Protein AF-A0A933C6W5-F1 (afdb_monomer_lite)

pLDDT: mean 90.6, std 10.44, range [39.72, 97.06]

Sequence (152 aa):
MSVYQEAKGSPILKAVIVVLFGVLAYVLYEPYMIREQEETNKRESRARMINIRQAQLLHIGQFGRYNTSVDSLVSFVNTLPDSIRTMHFRPLALSSFVPESLLHTPKSWRPYFLQVVDTTAIKKYLVDDPDGYGSIGSLTDDSRVNKASWEE

Radius of gyration: 25.41 Å; chains: 1; bounding box: 73×35×68 Å

Foldseek 3Di:
DDDPDDPPDPPVVVVVVVVVVVVVVVVVPVVVVVVVVVVLLLQQQVLLQLQLLLLQVVCCVVPVAGDADLVVSLVVLVPDDPVCQVPRHDQGSVGGDDSVSNQARPPPRHGWDKHWDPPDPDTWMKTHDPVHSWIQTDPPDPVRGRNTPPVD

Secondary structure (DSSP, 8-state):
----------HHHHHHHHHHHHHHHHHHHHHHHHHHHHHHHHHHHHHHHHHHHHHHHHHHHHHSS--S-HHHHHHHHHHS-HHHHHHHSPPPSSSS--GGGGSB-TTT-PBPEEEEE-SSSS-EEEEE-TTSS-EEE-SS-GGGTT-BTT--

Structure (mmCIF, N/CA/C/O backbone):
data_AF-A0A933C6W5-F1
#
_entry.id   AF-A0A933C6W5-F1
#
loop_
_atom_site.group_PDB
_atom_site.id
_atom_site.type_symbol
_atom_site.label_atom_id
_atom_site.label_alt_id
_atom_site.label_comp_id
_atom_site.label_asym_id
_atom_site.label_entity_id
_atom_site.label_seq_id
_atom_site.pdbx_PDB_ins_code
_atom_site.Cartn_x
_atom_site.Cartn_y
_atom_site.Cartn_z
_atom_site.occupancy
_atom_site.B_iso_or_equiv
_atom_site.auth_seq_id
_atom_site.auth_comp_id
_atom_site.auth_asym_id
_atom_site.auth_atom_id
_atom_site.pdbx_PDB_model_num
ATOM 1 N N . MET A 1 1 ? 57.149 13.537 -43.898 1.00 39.72 1 MET A N 1
ATOM 2 C CA . MET A 1 1 ? 56.304 13.736 -42.699 1.00 39.72 1 MET A CA 1
ATOM 3 C C . MET A 1 1 ? 54.915 13.208 -43.029 1.00 39.72 1 MET A C 1
ATOM 5 O O . MET A 1 1 ? 54.437 13.483 -44.118 1.00 39.72 1 MET A O 1
ATOM 9 N N . SER A 1 2 ? 54.383 12.343 -42.166 1.00 45.81 2 SER A N 1
ATOM 10 C CA . SER A 1 2 ? 53.291 11.389 -42.417 1.00 45.81 2 SER A CA 1
ATOM 11 C C . SER A 1 2 ? 52.010 12.011 -42.990 1.00 45.81 2 SER A C 1
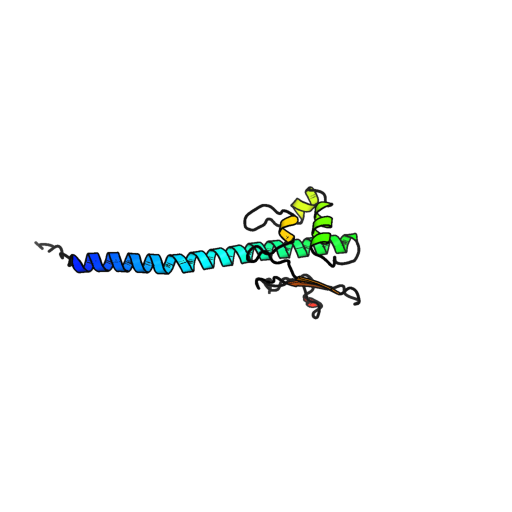ATOM 13 O O . SER A 1 2 ? 51.410 12.885 -42.367 1.00 45.81 2 SER A O 1
ATOM 15 N N . VAL A 1 3 ? 51.584 11.522 -44.158 1.00 50.16 3 VAL A N 1
ATOM 16 C CA . VAL A 1 3 ? 50.250 11.755 -44.720 1.00 50.16 3 VAL A CA 1
ATOM 17 C C . VAL A 1 3 ? 49.293 10.858 -43.941 1.00 50.16 3 VAL A C 1
ATOM 19 O O . VAL A 1 3 ? 49.257 9.649 -44.161 1.00 50.16 3 VAL A O 1
ATOM 22 N N . TYR A 1 4 ? 48.545 11.431 -43.000 1.00 56.06 4 TYR A N 1
ATOM 23 C CA . TYR A 1 4 ? 47.419 10.735 -42.384 1.00 56.06 4 TYR A CA 1
ATOM 24 C C . TYR A 1 4 ? 46.365 10.492 -43.466 1.00 56.06 4 TYR A C 1
ATOM 26 O O . TYR A 1 4 ? 45.602 11.380 -43.837 1.00 56.06 4 TYR A O 1
ATOM 34 N N . GLN A 1 5 ? 46.377 9.284 -44.020 1.00 49.78 5 GLN A N 1
ATOM 35 C CA . GLN A 1 5 ? 45.339 8.789 -44.907 1.00 49.78 5 GLN A CA 1
ATOM 36 C C . GLN A 1 5 ? 44.048 8.687 -44.091 1.00 49.78 5 GLN A C 1
ATOM 38 O O . GLN A 1 5 ? 43.911 7.827 -43.222 1.00 49.78 5 GLN A O 1
ATOM 43 N N . GLU A 1 6 ? 43.111 9.596 -44.348 1.00 56.94 6 GLU A N 1
ATOM 44 C CA . GLU A 1 6 ? 41.752 9.518 -43.829 1.00 56.94 6 GLU A CA 1
ATOM 45 C C . GLU A 1 6 ? 41.154 8.184 -44.300 1.00 56.94 6 GLU A C 1
ATOM 47 O O . GLU A 1 6 ? 40.922 7.973 -45.496 1.00 56.94 6 GLU A O 1
ATOM 52 N N . ALA A 1 7 ? 40.960 7.238 -43.382 1.00 61.41 7 ALA A N 1
ATOM 53 C CA . ALA A 1 7 ? 40.291 5.990 -43.705 1.00 61.41 7 ALA A CA 1
ATOM 54 C C . ALA A 1 7 ? 38.848 6.325 -44.111 1.00 61.41 7 ALA A C 1
ATOM 56 O O . ALA A 1 7 ? 37.984 6.548 -43.261 1.00 61.41 7 ALA A O 1
ATOM 57 N N . LYS A 1 8 ? 38.575 6.388 -45.422 1.00 60.53 8 LYS A N 1
ATOM 58 C CA . LYS A 1 8 ? 37.218 6.489 -45.971 1.00 60.53 8 LYS A CA 1
ATOM 59 C C . LYS A 1 8 ? 36.477 5.199 -45.630 1.00 60.53 8 LYS A C 1
ATOM 61 O O . LYS A 1 8 ? 36.423 4.270 -46.430 1.00 60.53 8 LYS A O 1
ATOM 66 N N . GLY A 1 9 ? 35.940 5.124 -44.413 1.00 63.44 9 GLY A N 1
ATOM 67 C CA . GLY A 1 9 ? 35.065 4.034 -43.999 1.00 63.44 9 GLY A CA 1
ATOM 68 C C . GLY A 1 9 ? 33.951 3.872 -45.030 1.00 63.44 9 GLY A C 1
ATOM 69 O O . GLY A 1 9 ? 33.354 4.871 -45.441 1.00 63.44 9 GLY A O 1
ATOM 70 N N . SER A 1 10 ? 33.719 2.630 -45.467 1.00 83.19 10 SER A N 1
ATOM 71 C CA . SER A 1 10 ? 32.754 2.313 -46.522 1.00 83.19 10 SER A CA 1
ATOM 72 C C . SER A 1 10 ? 31.401 2.974 -46.220 1.00 83.19 10 SER A C 1
ATOM 74 O O . SER A 1 10 ? 30.880 2.801 -45.113 1.00 83.19 10 SER A O 1
ATOM 76 N N . PRO A 1 11 ? 30.811 3.731 -47.162 1.00 83.38 11 PRO A N 1
ATOM 77 C CA . PRO A 1 11 ? 29.518 4.383 -46.949 1.00 83.38 11 PRO A CA 1
ATOM 78 C C . PRO A 1 11 ? 28.418 3.366 -46.614 1.00 83.38 11 PRO A C 1
ATOM 80 O O . PRO A 1 11 ? 27.517 3.667 -45.836 1.00 83.38 11 PRO A O 1
ATOM 83 N N . ILE A 1 12 ? 28.553 2.134 -47.116 1.00 84.38 12 ILE A N 1
ATOM 84 C CA . ILE A 1 12 ? 27.668 1.007 -46.811 1.00 84.38 12 ILE A CA 1
ATOM 85 C C . ILE A 1 12 ? 27.768 0.636 -45.329 1.00 84.38 12 ILE A C 1
ATOM 87 O O . ILE A 1 12 ? 26.748 0.486 -44.667 1.00 84.38 12 ILE A O 1
ATOM 91 N N . LEU A 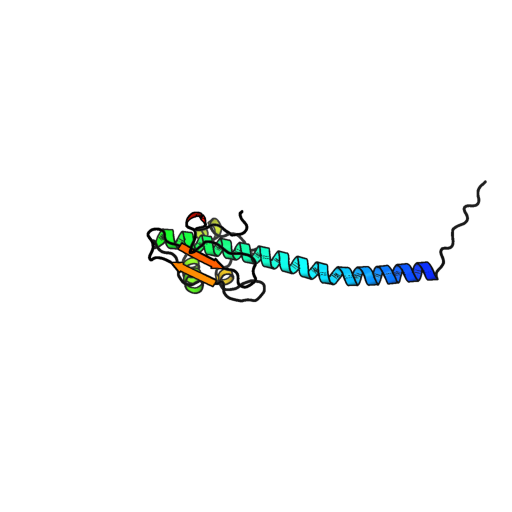1 13 ? 28.983 0.554 -44.775 1.00 86.56 13 LEU A N 1
ATOM 92 C CA . LEU A 1 13 ? 29.182 0.240 -43.359 1.00 86.56 13 LEU A CA 1
ATOM 93 C C . LEU A 1 13 ? 28.567 1.318 -42.456 1.00 86.56 13 LEU A C 1
ATOM 95 O O . LEU A 1 13 ? 27.913 0.988 -41.473 1.00 86.56 13 LEU A O 1
ATOM 99 N N . LYS A 1 14 ? 28.719 2.600 -42.811 1.00 88.12 14 LYS A N 1
ATOM 100 C CA . LYS A 1 14 ? 28.103 3.711 -42.065 1.00 88.12 14 LYS A CA 1
ATOM 101 C C . LYS A 1 14 ? 26.575 3.624 -42.087 1.00 88.12 14 LYS A C 1
ATOM 103 O O . LYS A 1 14 ? 25.952 3.765 -41.041 1.00 88.12 14 LYS A O 1
ATOM 108 N N . ALA A 1 15 ? 25.986 3.344 -43.250 1.00 90.94 15 ALA A N 1
ATOM 109 C CA . ALA A 1 15 ? 24.542 3.161 -43.381 1.00 90.94 15 ALA A CA 1
ATOM 110 C C . ALA A 1 15 ? 24.041 1.967 -42.552 1.00 90.94 15 ALA A C 1
ATOM 112 O O . ALA A 1 15 ? 23.065 2.097 -41.818 1.00 90.94 15 ALA A O 1
ATOM 113 N N . VAL A 1 16 ? 24.750 0.835 -42.598 1.00 93.88 16 VAL A N 1
ATOM 114 C CA . VAL A 1 16 ? 24.428 -0.356 -41.797 1.00 93.88 16 VAL A CA 1
ATOM 115 C C . VAL A 1 16 ? 24.504 -0.053 -40.301 1.00 93.88 16 VAL A C 1
ATOM 117 O O . VAL A 1 16 ? 23.590 -0.419 -39.571 1.00 93.88 16 VAL A O 1
ATOM 120 N N . ILE A 1 17 ? 25.534 0.662 -39.839 1.00 92.56 17 ILE A N 1
ATOM 121 C CA . ILE A 1 17 ? 25.662 1.061 -38.428 1.00 92.56 17 ILE A CA 1
ATOM 122 C C . ILE A 1 17 ? 24.480 1.937 -37.991 1.00 92.56 17 ILE A C 1
ATOM 124 O O . ILE A 1 17 ? 23.915 1.696 -36.928 1.00 92.56 17 ILE A O 1
ATOM 128 N N . VAL A 1 18 ? 24.073 2.918 -38.804 1.00 95.62 18 VAL A N 1
ATOM 129 C CA . VAL A 1 18 ? 22.927 3.793 -38.492 1.00 95.62 18 VAL A CA 1
ATOM 130 C C . VAL A 1 18 ? 21.626 2.994 -38.400 1.00 95.62 18 VAL A C 1
ATOM 132 O O . VAL A 1 18 ? 20.861 3.178 -37.455 1.00 95.62 18 VAL A O 1
ATOM 135 N N . VAL A 1 19 ? 21.392 2.069 -39.335 1.00 96.12 19 VAL A N 1
ATOM 136 C CA . VAL A 1 19 ? 20.207 1.197 -39.315 1.00 96.12 19 VAL A CA 1
ATOM 137 C C . VAL A 1 19 ? 20.216 0.289 -38.085 1.00 96.12 19 VAL A C 1
ATOM 139 O O . VAL A 1 19 ? 19.211 0.211 -37.383 1.00 96.12 19 VAL A O 1
ATOM 142 N N . LEU A 1 20 ? 21.348 -0.350 -37.778 1.00 95.19 20 LEU A N 1
ATOM 143 C CA . LEU A 1 20 ? 21.486 -1.209 -36.599 1.00 95.19 20 LEU A CA 1
ATOM 144 C C . LEU A 1 20 ? 21.257 -0.435 -35.298 1.00 95.19 20 LEU A C 1
ATOM 146 O O . LEU A 1 20 ? 20.581 -0.941 -34.405 1.00 95.19 20 LEU A O 1
ATOM 150 N N . PHE A 1 21 ? 21.763 0.795 -35.199 1.00 95.94 21 PHE A N 1
ATOM 151 C CA . PHE A 1 21 ? 21.525 1.651 -34.039 1.00 95.94 21 PHE A CA 1
ATOM 152 C C . PHE A 1 21 ? 20.040 2.010 -33.894 1.00 95.94 21 PHE A C 1
ATOM 154 O O . PHE A 1 21 ? 19.506 1.958 -32.789 1.00 95.94 21 PHE A O 1
ATOM 161 N N . GLY A 1 22 ? 19.354 2.305 -35.003 1.00 94.56 22 GLY A N 1
ATOM 162 C CA . GLY A 1 22 ? 17.911 2.556 -35.009 1.00 94.56 22 GLY A CA 1
ATOM 163 C C . GLY A 1 22 ? 17.094 1.347 -34.545 1.00 94.56 22 GLY A C 1
ATOM 164 O O . GLY A 1 22 ? 16.214 1.490 -33.697 1.00 94.56 22 GLY A O 1
ATOM 165 N N . VAL A 1 23 ? 17.426 0.147 -35.035 1.00 95.31 23 VAL A N 1
ATOM 166 C CA . VAL A 1 23 ? 16.776 -1.106 -34.607 1.00 95.31 23 VAL A CA 1
ATOM 167 C C . VAL A 1 23 ? 17.022 -1.368 -33.121 1.00 95.31 23 VAL A C 1
ATOM 169 O O . VAL A 1 23 ? 16.083 -1.681 -32.393 1.00 95.31 23 VAL A O 1
ATOM 172 N N . LEU A 1 24 ? 18.260 -1.198 -32.649 1.00 93.62 24 LEU A N 1
ATOM 173 C CA . LEU A 1 24 ? 18.600 -1.380 -31.239 1.00 93.62 24 LEU A CA 1
ATOM 174 C C . LEU A 1 24 ? 17.827 -0.398 -30.345 1.00 93.62 24 LEU A C 1
ATOM 176 O O . LEU A 1 24 ? 17.260 -0.809 -29.337 1.00 93.62 24 LEU A O 1
ATOM 180 N N . ALA A 1 25 ? 17.763 0.880 -30.726 1.00 92.62 25 ALA A N 1
ATOM 181 C CA . ALA A 1 25 ? 17.023 1.893 -29.979 1.00 92.62 25 ALA A CA 1
ATOM 182 C C . ALA A 1 25 ? 15.526 1.554 -29.878 1.00 92.62 25 ALA A C 1
ATOM 184 O O . ALA A 1 25 ? 14.956 1.650 -28.793 1.00 92.62 25 ALA A O 1
ATOM 185 N N . TYR A 1 26 ? 14.909 1.096 -30.974 1.00 93.19 26 TYR A N 1
ATOM 186 C CA . TYR A 1 26 ? 13.504 0.677 -30.985 1.00 93.19 26 TYR A CA 1
ATOM 187 C C . TYR A 1 26 ? 13.252 -0.520 -30.055 1.00 93.19 26 TYR A C 1
ATOM 189 O O . TYR A 1 26 ? 12.371 -0.466 -29.199 1.00 93.19 26 TYR A O 1
ATOM 197 N N . VAL A 1 27 ? 14.081 -1.565 -30.156 1.00 94.31 27 VAL A N 1
ATOM 198 C CA . VAL A 1 27 ? 13.961 -2.784 -29.334 1.00 94.31 27 VAL A CA 1
ATOM 199 C C . VAL A 1 27 ? 14.156 -2.500 -27.843 1.00 94.31 27 VAL A C 1
ATOM 201 O O . VAL A 1 27 ? 13.574 -3.190 -27.011 1.00 94.31 27 VAL A O 1
ATOM 204 N N . LEU A 1 28 ? 14.961 -1.499 -27.480 1.00 91.75 28 LEU A N 1
ATOM 205 C CA . LEU A 1 28 ? 15.193 -1.132 -26.081 1.00 91.75 28 LEU A CA 1
ATOM 206 C C . LEU A 1 28 ? 14.104 -0.227 -25.494 1.00 91.75 28 LEU A C 1
ATOM 208 O O . LEU A 1 28 ? 13.910 -0.238 -24.278 1.00 91.75 28 LEU A O 1
ATOM 212 N N . TYR A 1 29 ? 13.390 0.535 -26.323 1.00 92.69 29 TYR A N 1
ATOM 213 C CA . TYR A 1 29 ? 12.416 1.519 -25.854 1.00 92.69 29 TYR A CA 1
ATOM 214 C C . TYR A 1 29 ? 11.186 0.872 -25.195 1.00 92.69 29 TYR A C 1
ATOM 216 O O . TYR A 1 29 ? 10.850 1.202 -24.058 1.00 92.69 29 TYR A O 1
ATOM 224 N N . GLU A 1 30 ? 10.553 -0.102 -25.854 1.00 87.88 30 GLU A N 1
ATOM 225 C CA . GLU A 1 30 ? 9.369 -0.800 -25.322 1.00 87.88 30 GLU A CA 1
ATOM 226 C C . GLU A 1 30 ? 9.608 -1.485 -23.957 1.00 87.88 30 GLU A C 1
ATOM 228 O O . GLU A 1 30 ? 8.870 -1.199 -23.007 1.00 87.88 30 GLU A O 1
ATOM 233 N N . PRO A 1 31 ? 10.634 -2.346 -23.782 1.00 91.69 31 PRO A N 1
ATOM 234 C CA . PRO A 1 31 ? 10.861 -3.015 -22.503 1.00 91.69 31 PRO A CA 1
ATOM 235 C C . PRO A 1 31 ? 11.283 -2.050 -21.390 1.00 91.69 31 PRO A C 1
ATOM 237 O O . PRO A 1 31 ? 11.078 -2.364 -20.216 1.00 91.69 31 PRO A O 1
ATOM 240 N N . TYR A 1 32 ? 11.868 -0.894 -21.720 1.00 92.62 32 TYR A N 1
ATOM 241 C CA . TYR A 1 32 ? 12.189 0.137 -20.735 1.00 92.62 32 TYR A CA 1
ATOM 242 C C . TYR A 1 32 ? 10.916 0.756 -20.145 1.00 92.62 32 TYR A C 1
ATOM 244 O O . TYR A 1 32 ? 10.743 0.737 -18.925 1.00 92.62 32 TYR A O 1
ATOM 252 N N . MET A 1 33 ? 9.993 1.205 -21.000 1.00 91.56 33 MET A N 1
ATOM 253 C CA . MET A 1 33 ? 8.749 1.849 -20.561 1.00 91.56 33 MET A CA 1
ATOM 254 C C . MET A 1 33 ? 7.865 0.902 -19.739 1.00 91.56 33 MET A C 1
ATOM 256 O O . MET A 1 33 ? 7.295 1.307 -18.727 1.00 91.56 33 MET A O 1
ATOM 260 N N . ILE A 1 34 ? 7.787 -0.380 -20.120 1.00 92.38 34 ILE A N 1
ATOM 261 C CA . ILE A 1 34 ? 7.016 -1.384 -19.366 1.00 92.38 34 ILE A CA 1
ATOM 262 C C . ILE A 1 34 ? 7.574 -1.542 -17.947 1.00 92.38 34 ILE A C 1
ATOM 264 O O . ILE A 1 34 ? 6.812 -1.557 -16.983 1.00 92.38 34 ILE A O 1
ATOM 268 N N . ARG A 1 35 ? 8.900 -1.628 -17.792 1.00 92.31 35 ARG A N 1
ATOM 269 C CA . ARG A 1 35 ? 9.531 -1.755 -16.468 1.00 92.31 35 ARG A CA 1
ATOM 270 C C . ARG A 1 35 ? 9.287 -0.526 -15.603 1.00 92.31 35 ARG A C 1
ATOM 272 O O . ARG A 1 35 ? 9.005 -0.672 -14.419 1.00 92.31 35 ARG A O 1
ATOM 279 N N . GLU A 1 36 ? 9.382 0.665 -16.183 1.00 93.38 36 GLU A N 1
ATOM 280 C CA . GLU A 1 36 ? 9.135 1.912 -15.460 1.00 93.38 36 GLU A CA 1
ATOM 281 C C . GLU A 1 36 ? 7.683 2.010 -14.974 1.00 93.38 36 GLU A C 1
ATOM 283 O O . GLU A 1 36 ? 7.436 2.350 -13.812 1.00 93.38 36 GLU A O 1
ATOM 288 N N . GLN A 1 37 ? 6.721 1.635 -15.822 1.00 93.31 37 GLN A N 1
ATOM 289 C CA . GLN A 1 37 ? 5.310 1.609 -15.447 1.00 93.31 37 GLN A CA 1
ATOM 290 C C . GLN A 1 37 ? 5.035 0.581 -14.342 1.00 93.31 37 GLN A C 1
ATOM 292 O O . GLN A 1 37 ? 4.320 0.885 -13.388 1.00 93.31 37 GLN A O 1
ATOM 297 N N . GLU A 1 38 ? 5.615 -0.618 -14.432 1.00 94.88 38 GLU A N 1
ATOM 298 C CA . GLU A 1 38 ? 5.476 -1.651 -13.398 1.00 94.88 38 GLU A CA 1
ATOM 299 C C . GLU A 1 38 ? 6.066 -1.207 -12.057 1.00 94.88 38 GLU A C 1
ATOM 301 O O . GLU A 1 38 ? 5.428 -1.372 -11.017 1.00 94.88 38 GLU A O 1
ATOM 306 N N . GLU A 1 39 ? 7.247 -0.589 -12.058 1.00 94.44 39 GLU A N 1
ATOM 307 C CA . GLU A 1 39 ? 7.856 -0.059 -10.836 1.00 94.44 39 GLU A CA 1
ATOM 308 C C . GLU A 1 39 ? 7.036 1.092 -10.241 1.00 94.44 39 GLU A C 1
ATOM 310 O O . GLU A 1 39 ? 6.872 1.170 -9.021 1.00 94.44 39 GLU A O 1
ATOM 315 N N . THR A 1 40 ? 6.462 1.952 -11.083 1.00 95.19 40 THR A N 1
ATOM 316 C CA . THR A 1 40 ? 5.566 3.029 -10.640 1.00 95.19 40 THR A CA 1
ATOM 317 C C . THR A 1 40 ? 4.294 2.465 -10.014 1.00 95.19 40 THR A C 1
ATOM 319 O O . THR A 1 40 ? 3.960 2.825 -8.885 1.00 95.19 40 THR A O 1
ATOM 322 N N . ASN A 1 41 ? 3.631 1.517 -10.682 1.00 95.75 41 ASN A N 1
ATOM 323 C CA . ASN A 1 41 ? 2.426 0.855 -10.176 1.00 95.75 41 ASN A CA 1
ATOM 324 C C . ASN A 1 41 ? 2.691 0.131 -8.853 1.00 95.75 41 ASN A C 1
ATOM 326 O O . ASN A 1 41 ? 1.903 0.234 -7.914 1.00 95.75 41 ASN A O 1
ATOM 330 N N . LYS A 1 42 ? 3.833 -0.550 -8.745 1.00 96.12 42 LYS A N 1
ATOM 331 C CA . LYS A 1 42 ? 4.269 -1.227 -7.522 1.00 96.12 42 LYS A CA 1
ATOM 332 C C . LYS A 1 42 ? 4.488 -0.251 -6.370 1.00 96.12 42 LYS A C 1
ATOM 334 O O . LYS A 1 42 ? 4.040 -0.514 -5.255 1.00 96.12 42 LYS A O 1
ATOM 339 N N . ARG A 1 43 ? 5.169 0.875 -6.607 1.00 95.69 43 ARG A N 1
ATOM 340 C CA . ARG A 1 43 ? 5.389 1.918 -5.585 1.00 95.69 43 ARG A CA 1
ATOM 341 C C . ARG A 1 43 ? 4.074 2.542 -5.132 1.00 95.69 43 ARG A C 1
ATOM 343 O O . ARG A 1 43 ? 3.838 2.651 -3.931 1.00 95.69 43 ARG A O 1
ATOM 350 N N . GLU A 1 44 ? 3.225 2.898 -6.087 1.00 95.94 44 GLU A N 1
ATOM 351 C CA . GLU A 1 44 ? 1.902 3.476 -5.859 1.00 95.94 44 GLU A CA 1
ATOM 352 C C . GLU A 1 44 ? 1.016 2.524 -5.046 1.00 95.94 44 GLU A C 1
ATOM 354 O O . GLU A 1 44 ? 0.439 2.921 -4.032 1.00 95.94 44 GLU A O 1
ATOM 359 N N . SER A 1 45 ? 0.969 1.243 -5.421 1.00 96.38 45 SER A N 1
ATOM 360 C CA . SER A 1 45 ? 0.146 0.263 -4.717 1.00 96.38 45 SER A CA 1
ATOM 361 C C . SER A 1 45 ? 0.641 0.006 -3.297 1.00 96.38 45 SER A C 1
ATOM 363 O O . SER A 1 45 ? -0.143 0.014 -2.350 1.00 96.38 45 SER A O 1
ATOM 365 N N . ARG A 1 46 ? 1.958 -0.112 -3.096 1.00 96.00 46 ARG A N 1
ATOM 366 C CA . ARG A 1 46 ? 2.533 -0.253 -1.750 1.00 96.00 46 ARG A CA 1
ATOM 367 C C . ARG A 1 46 ? 2.252 0.966 -0.874 1.00 96.00 46 ARG A C 1
ATOM 369 O O . ARG A 1 46 ? 1.977 0.797 0.311 1.00 96.00 46 ARG A O 1
ATOM 376 N N . ALA A 1 47 ? 2.272 2.178 -1.432 1.00 96.38 47 ALA A N 1
ATOM 377 C CA . ALA A 1 47 ? 1.885 3.387 -0.704 1.00 96.38 47 ALA A CA 1
ATOM 378 C C . ALA A 1 47 ? 0.407 3.342 -0.277 1.00 96.38 47 ALA A C 1
ATOM 380 O O . ALA A 1 47 ? 0.102 3.570 0.896 1.00 96.38 47 ALA A O 1
ATOM 381 N N . ARG A 1 48 ? -0.501 2.960 -1.187 1.00 96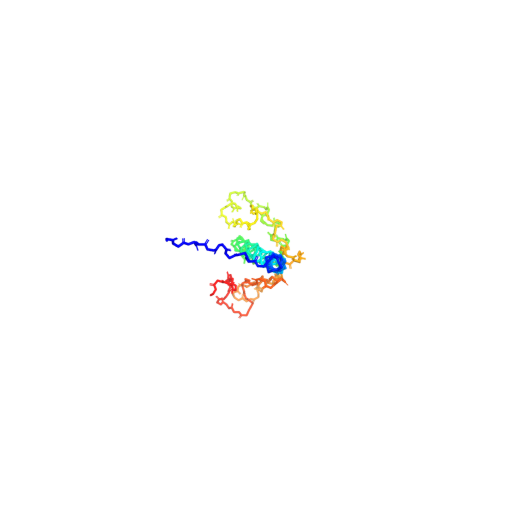.50 48 ARG A N 1
ATOM 382 C CA . ARG A 1 48 ? -1.931 2.759 -0.887 1.00 96.50 48 ARG A CA 1
ATOM 383 C C . ARG A 1 48 ? -2.133 1.705 0.196 1.00 96.50 48 ARG A C 1
ATOM 385 O O . ARG A 1 48 ? -2.817 1.973 1.176 1.00 96.50 48 ARG A O 1
ATOM 392 N N . MET A 1 49 ? -1.470 0.556 0.101 1.00 96.44 49 MET A N 1
ATOM 393 C CA . MET A 1 49 ? -1.551 -0.498 1.115 1.00 96.44 49 MET A CA 1
ATOM 394 C C . MET A 1 49 ? -1.030 -0.042 2.483 1.00 96.44 49 MET A C 1
ATOM 396 O O . MET A 1 49 ? -1.659 -0.324 3.501 1.00 96.44 49 MET A O 1
ATOM 400 N N . ILE A 1 50 ? 0.075 0.710 2.539 1.00 96.62 50 ILE A N 1
ATOM 401 C CA . ILE A 1 50 ? 0.567 1.300 3.798 1.00 96.62 50 ILE A CA 1
ATOM 402 C C . ILE A 1 50 ? -0.477 2.248 4.398 1.00 96.62 50 ILE A C 1
ATOM 404 O O . ILE A 1 50 ? -0.671 2.258 5.613 1.00 96.62 50 ILE A O 1
ATOM 408 N N . ASN A 1 51 ? -1.180 3.006 3.561 1.00 97.06 51 ASN A N 1
ATOM 409 C CA . ASN A 1 51 ? -2.267 3.872 3.997 1.00 97.06 51 ASN A CA 1
ATOM 410 C C . ASN A 1 51 ? -3.504 3.074 4.453 1.00 97.06 51 ASN A C 1
ATOM 412 O O . ASN A 1 51 ? -4.119 3.456 5.447 1.00 97.06 51 ASN A O 1
ATOM 416 N N . ILE A 1 52 ? -3.822 1.932 3.827 1.00 96.75 52 ILE A N 1
ATOM 417 C CA . ILE A 1 52 ? -4.849 0.992 4.323 1.00 96.75 52 ILE A CA 1
ATOM 418 C C . ILE A 1 52 ? -4.456 0.469 5.708 1.00 96.75 52 ILE A C 1
ATOM 420 O O . ILE A 1 52 ? -5.271 0.511 6.628 1.00 96.75 52 ILE A O 1
ATOM 424 N N . ARG A 1 53 ? -3.202 0.035 5.894 1.00 96.56 53 ARG A N 1
ATOM 425 C CA . ARG A 1 53 ? -2.664 -0.364 7.206 1.00 96.56 53 ARG A CA 1
ATOM 426 C C . ARG A 1 53 ? -2.851 0.745 8.233 1.00 96.56 53 ARG A C 1
ATOM 428 O O . ARG A 1 53 ? -3.341 0.490 9.328 1.00 96.56 53 ARG A O 1
ATOM 435 N N . GLN A 1 54 ? -2.482 1.973 7.885 1.00 96.75 54 GLN A N 1
ATOM 436 C CA . GLN A 1 54 ? -2.612 3.100 8.800 1.00 96.75 54 GLN A CA 1
ATOM 437 C C . GLN A 1 54 ? -4.074 3.378 9.160 1.00 96.75 54 GLN A C 1
ATOM 439 O O . GLN A 1 54 ? -4.385 3.586 10.331 1.00 96.75 54 GLN A O 1
ATOM 444 N N . ALA A 1 55 ? -4.982 3.330 8.185 1.00 96.75 55 ALA A N 1
ATOM 445 C CA . ALA A 1 55 ? -6.409 3.475 8.435 1.00 96.75 55 ALA A CA 1
ATOM 446 C C . ALA A 1 55 ? -6.935 2.367 9.362 1.00 96.75 55 ALA A C 1
ATOM 448 O O . ALA A 1 55 ? -7.684 2.660 10.292 1.00 96.75 55 ALA A O 1
ATOM 449 N N . GLN A 1 56 ? -6.506 1.116 9.163 1.00 96.25 56 GLN A N 1
ATOM 450 C CA . GLN A 1 56 ? -6.857 -0.007 10.037 1.00 96.25 56 GLN A CA 1
ATOM 451 C C . GLN A 1 56 ? -6.362 0.210 11.471 1.00 96.25 56 GLN A C 1
ATOM 453 O O . GLN A 1 56 ? -7.118 -0.012 12.415 1.00 96.25 56 GLN A O 1
ATOM 458 N N . LEU A 1 57 ? -5.126 0.691 11.640 1.00 95.75 57 LEU A N 1
ATOM 459 C CA . LEU A 1 57 ? -4.541 1.013 12.946 1.00 95.75 57 LEU A CA 1
ATOM 460 C C . LEU A 1 57 ? -5.290 2.146 13.665 1.00 95.75 57 LEU A C 1
ATOM 462 O O . LEU A 1 57 ? -5.519 2.070 14.872 1.00 95.75 57 LEU A O 1
ATOM 466 N N . LEU A 1 58 ? -5.714 3.178 12.937 1.00 96.31 58 LEU A N 1
ATOM 467 C CA . LEU A 1 58 ? -6.537 4.252 13.500 1.00 96.31 58 LEU A CA 1
ATOM 468 C C . LEU A 1 58 ? -7.930 3.740 13.891 1.00 96.31 58 LEU A C 1
ATOM 470 O O . LEU A 1 58 ? -8.418 4.036 14.980 1.00 96.31 58 LEU A O 1
ATOM 474 N N . HIS A 1 59 ? -8.548 2.920 13.039 1.00 96.12 59 HIS A N 1
ATOM 475 C CA . HIS A 1 59 ? -9.877 2.368 13.282 1.00 96.12 59 HIS A CA 1
ATOM 476 C C . HIS A 1 59 ? -9.897 1.423 14.492 1.00 96.12 59 HIS A C 1
ATOM 478 O O . HIS A 1 59 ? -10.782 1.530 15.342 1.00 96.12 59 HIS A O 1
ATOM 484 N N . ILE A 1 60 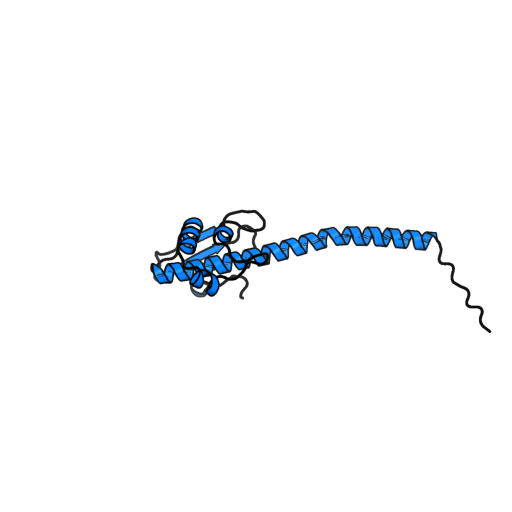? -8.910 0.529 14.625 1.00 94.56 60 ILE A N 1
ATOM 485 C CA . ILE A 1 60 ? -8.796 -0.332 15.812 1.00 94.56 60 ILE A CA 1
ATOM 486 C C . ILE A 1 60 ? -8.480 0.483 17.069 1.00 94.56 60 ILE A C 1
ATOM 488 O O . ILE A 1 60 ? -9.014 0.166 18.128 1.00 94.56 60 ILE A O 1
ATOM 492 N N . GLY A 1 61 ? -7.689 1.555 16.959 1.00 94.12 61 GLY A N 1
ATOM 493 C CA . GLY A 1 61 ? -7.433 2.472 18.070 1.00 94.12 61 GLY A CA 1
ATOM 494 C C . GLY A 1 61 ? -8.700 3.169 18.576 1.00 94.12 61 GLY A C 1
ATOM 495 O O . GLY A 1 61 ? -8.855 3.350 19.780 1.00 94.12 61 GLY A O 1
ATOM 496 N N . GLN A 1 62 ? -9.628 3.512 17.677 1.00 94.62 62 GLN A N 1
ATOM 497 C CA . GLN A 1 62 ? -10.866 4.218 18.021 1.00 94.62 62 GLN A CA 1
ATOM 498 C C . GLN A 1 62 ? -12.019 3.289 18.432 1.00 94.62 62 GLN A C 1
ATOM 500 O O . GLN A 1 62 ? -12.759 3.602 19.361 1.00 94.62 62 GLN A O 1
ATOM 505 N N . PHE A 1 63 ? -12.198 2.159 17.744 1.00 93.94 63 PHE A 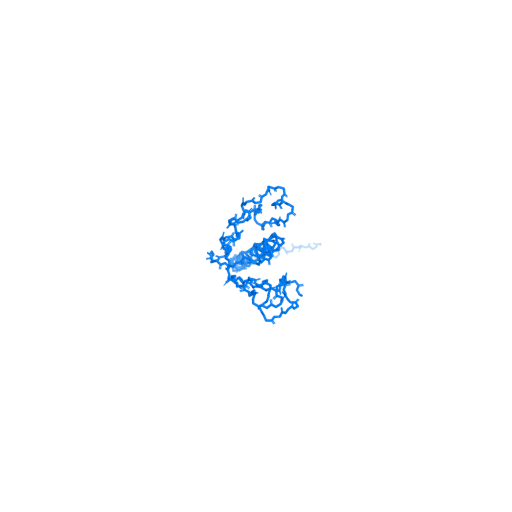N 1
ATOM 506 C CA . PHE A 1 63 ? -13.362 1.276 17.914 1.00 93.94 63 PHE A CA 1
ATOM 507 C C . PHE A 1 63 ? -13.023 -0.087 18.525 1.00 93.94 63 PHE A C 1
ATOM 509 O O . PHE A 1 63 ? -13.919 -0.905 18.735 1.00 93.94 63 PHE A O 1
ATOM 516 N N . GLY A 1 64 ? -11.743 -0.383 18.758 1.00 92.81 64 GLY A N 1
ATOM 517 C CA . GLY A 1 64 ? -11.291 -1.667 19.294 1.00 92.81 64 GLY A CA 1
ATOM 518 C C . GLY A 1 64 ? -11.418 -2.844 18.322 1.00 92.81 64 GLY A C 1
ATOM 519 O O . GLY A 1 64 ? -11.272 -3.988 18.742 1.00 92.81 64 GLY A O 1
ATOM 520 N N . ARG A 1 65 ? -11.704 -2.615 17.034 1.00 92.25 65 ARG A N 1
ATOM 521 C CA . ARG A 1 65 ? -11.821 -3.660 15.997 1.00 92.25 65 ARG A CA 1
ATOM 522 C C . ARG A 1 65 ? -11.282 -3.187 14.650 1.00 92.25 65 ARG A C 1
ATOM 524 O O . ARG A 1 65 ? -11.352 -1.996 14.351 1.00 92.25 65 ARG A O 1
ATOM 531 N N . TYR A 1 66 ? -10.788 -4.112 13.832 1.00 93.56 66 TYR A N 1
ATOM 532 C CA . TYR A 1 66 ? -10.459 -3.818 12.436 1.00 93.56 66 TYR A CA 1
ATOM 533 C C . TYR A 1 66 ? -11.727 -3.652 11.602 1.00 93.56 66 TYR A C 1
ATOM 535 O O . TYR A 1 66 ? -12.786 -4.196 11.925 1.00 93.56 66 TYR A O 1
ATOM 543 N N . ASN A 1 67 ? -11.613 -2.882 10.529 1.00 94.19 67 ASN A N 1
ATOM 544 C CA . ASN A 1 67 ? -12.683 -2.723 9.566 1.00 94.19 67 ASN A CA 1
ATOM 545 C C . ASN A 1 67 ? -12.668 -3.890 8.566 1.00 94.19 67 ASN A C 1
ATOM 547 O O . ASN A 1 67 ? -11.600 -4.276 8.100 1.00 94.19 67 ASN A O 1
ATOM 551 N N . THR A 1 68 ? -13.837 -4.434 8.232 1.00 92.88 68 THR A N 1
ATOM 552 C CA . THR A 1 68 ? -14.012 -5.591 7.342 1.00 92.88 68 THR A CA 1
ATOM 553 C C . THR A 1 68 ? -14.114 -5.242 5.856 1.00 92.88 68 THR A C 1
ATOM 555 O O . THR A 1 68 ? -14.049 -6.148 5.031 1.00 92.88 68 THR A O 1
ATOM 558 N N . SER A 1 69 ? -14.281 -3.967 5.488 1.00 93.94 69 SER A N 1
ATOM 559 C CA . SER A 1 69 ? -14.389 -3.524 4.091 1.00 93.94 69 SER A CA 1
ATOM 560 C C . SER A 1 69 ? -13.578 -2.260 3.831 1.00 93.94 69 SER A C 1
ATOM 562 O O . SER A 1 69 ? -13.515 -1.351 4.660 1.00 93.94 69 SER A O 1
ATOM 564 N N . VAL A 1 70 ? -12.974 -2.185 2.647 1.00 94.12 70 VAL A N 1
ATOM 565 C CA . VAL A 1 70 ? -12.183 -1.019 2.247 1.00 94.12 70 VAL A CA 1
ATOM 566 C C . VAL A 1 70 ? -13.080 0.215 2.093 1.00 94.12 70 VAL A C 1
ATOM 568 O O . VAL A 1 70 ? -12.705 1.287 2.550 1.00 94.12 70 VAL A O 1
ATOM 571 N N . ASP A 1 71 ? -14.298 0.075 1.567 1.00 95.19 71 ASP A N 1
ATOM 572 C CA . ASP A 1 71 ? -15.240 1.191 1.385 1.00 95.19 71 ASP A CA 1
ATOM 573 C C . ASP A 1 71 ? -15.617 1.886 2.698 1.00 95.19 71 ASP A C 1
ATOM 575 O O . ASP A 1 71 ? -15.595 3.117 2.811 1.00 95.19 71 ASP A O 1
ATOM 579 N N . SER A 1 72 ? -15.944 1.107 3.733 1.00 94.88 72 SER A N 1
ATOM 580 C CA . SER A 1 72 ? -16.274 1.697 5.032 1.00 94.88 72 SER A CA 1
ATOM 581 C C . SER A 1 72 ? -15.029 2.216 5.757 1.00 94.88 72 SER A C 1
ATOM 583 O O . SER A 1 72 ? -15.127 3.174 6.523 1.00 94.88 72 SER A O 1
ATOM 585 N N . LEU A 1 73 ? -13.847 1.664 5.463 1.00 95.62 73 LEU A N 1
ATOM 586 C CA . LEU A 1 73 ? -12.577 2.211 5.929 1.00 95.62 73 LEU A CA 1
ATOM 587 C C . LEU A 1 73 ? -12.292 3.577 5.287 1.00 95.62 73 LEU A C 1
ATOM 589 O O . LEU A 1 73 ? -11.906 4.505 5.991 1.00 95.62 73 LEU A O 1
ATOM 593 N N . VAL A 1 74 ? -12.547 3.740 3.987 1.00 96.88 74 VAL A N 1
ATOM 594 C CA . VAL A 1 74 ? -12.459 5.037 3.290 1.00 96.88 74 VAL A CA 1
ATOM 595 C C . VAL A 1 74 ? -13.458 6.031 3.870 1.00 96.88 74 VAL A C 1
ATOM 597 O O . VAL A 1 74 ? -13.091 7.165 4.171 1.00 96.88 74 VAL A O 1
ATOM 600 N N . SER A 1 75 ? -14.694 5.592 4.113 1.00 97.00 75 SER A N 1
ATOM 601 C CA . SER A 1 75 ? -15.717 6.417 4.766 1.00 97.00 75 SER A CA 1
ATOM 602 C C . SER A 1 75 ? -15.247 6.903 6.140 1.00 97.00 75 SER A C 1
ATOM 604 O O . SER A 1 75 ? -15.371 8.084 6.449 1.00 97.00 75 SER A O 1
ATOM 606 N N . PHE A 1 76 ? -14.627 6.028 6.937 1.00 96.69 76 PHE A N 1
ATOM 607 C CA . PHE A 1 76 ? -14.002 6.399 8.205 1.00 96.69 76 PHE A CA 1
ATOM 608 C C . PHE A 1 76 ? -12.876 7.425 8.021 1.00 96.69 76 PHE A C 1
ATOM 610 O O . PHE A 1 76 ? -12.878 8.453 8.696 1.00 96.69 76 PHE A O 1
ATOM 617 N N . VAL A 1 77 ? -11.950 7.207 7.085 1.00 97.06 77 VAL A N 1
ATOM 618 C CA . VAL A 1 77 ? -10.861 8.160 6.806 1.00 97.06 77 VAL A CA 1
ATOM 619 C C . VAL A 1 77 ? -11.404 9.529 6.391 1.00 97.06 77 VAL A C 1
ATOM 621 O O . VAL A 1 77 ? -10.850 10.550 6.791 1.00 97.06 77 VAL A O 1
ATOM 624 N N . ASN A 1 78 ? -12.516 9.569 5.657 1.00 96.81 78 ASN A N 1
ATOM 625 C CA . ASN A 1 78 ? -13.193 10.807 5.274 1.00 96.81 78 ASN A CA 1
ATOM 626 C C . ASN A 1 78 ? -13.836 11.555 6.455 1.00 96.81 78 ASN A C 1
ATOM 628 O O . ASN A 1 78 ? -14.048 12.759 6.355 1.00 96.81 78 ASN A O 1
ATOM 632 N N . THR A 1 79 ? -14.097 10.889 7.585 1.00 96.75 79 THR A N 1
ATOM 633 C CA . THR A 1 79 ? -14.555 11.556 8.821 1.00 96.75 79 THR A CA 1
ATOM 634 C C . THR A 1 79 ? -13.416 12.152 9.653 1.00 96.75 79 THR A C 1
ATOM 636 O O . THR A 1 79 ? -13.678 12.903 10.593 1.00 96.75 79 THR A O 1
ATOM 639 N N . LEU A 1 80 ? -12.155 11.826 9.340 1.00 95.00 80 LEU A N 1
ATOM 640 C CA . LEU A 1 80 ? -11.003 12.309 10.098 1.00 95.00 80 LEU A CA 1
ATOM 641 C C . LEU A 1 80 ? -10.689 13.781 9.778 1.00 95.00 80 LEU A C 1
ATOM 643 O O . LEU A 1 80 ? -10.766 14.184 8.616 1.00 95.00 80 LEU A O 1
ATOM 647 N N . PRO A 1 81 ? -10.235 14.571 10.769 1.00 95.62 81 PRO A N 1
ATOM 648 C CA . PRO A 1 81 ? -9.741 15.923 10.526 1.00 95.62 81 PRO A CA 1
ATOM 649 C C . PRO A 1 81 ? -8.538 15.950 9.572 1.00 95.62 81 PRO A C 1
ATOM 651 O O . PRO A 1 81 ? -7.682 15.062 9.604 1.00 95.62 81 PRO A O 1
ATOM 654 N N . ASP A 1 82 ? -8.404 17.028 8.799 1.00 93.31 82 ASP A N 1
ATOM 655 C CA . ASP A 1 82 ? -7.303 17.226 7.840 1.00 93.31 82 ASP A CA 1
ATOM 656 C C . ASP A 1 82 ? -5.913 17.123 8.467 1.00 93.31 82 ASP A C 1
ATOM 658 O O . ASP A 1 82 ? -4.986 16.596 7.848 1.00 93.31 82 ASP A O 1
ATOM 662 N N . SER A 1 83 ? -5.768 17.572 9.715 1.00 93.62 83 SER A N 1
ATOM 663 C CA . SER A 1 83 ? -4.521 17.465 10.476 1.00 93.62 83 SER A CA 1
ATOM 664 C C . SER A 1 83 ? -4.102 16.009 10.686 1.00 93.62 83 SER A C 1
ATOM 666 O O . SER A 1 83 ? -2.945 15.662 10.459 1.00 93.62 83 SER A O 1
ATOM 668 N N . ILE A 1 84 ? -5.050 15.139 11.045 1.00 93.81 84 ILE A N 1
ATOM 669 C CA . ILE A 1 84 ? -4.821 13.700 11.215 1.00 93.81 84 ILE A CA 1
ATOM 670 C C . ILE A 1 84 ? -4.492 13.060 9.867 1.00 93.81 84 ILE A C 1
ATOM 672 O O . ILE A 1 84 ? -3.549 12.271 9.780 1.00 93.81 84 ILE A O 1
ATOM 676 N N . ARG A 1 85 ? -5.217 13.433 8.803 1.00 92.56 85 ARG A N 1
ATOM 677 C CA . ARG A 1 85 ? -4.962 12.917 7.449 1.00 92.56 85 ARG A CA 1
ATOM 678 C C . ARG A 1 85 ? -3.547 13.255 6.973 1.00 92.56 85 ARG A C 1
ATOM 680 O O . ARG A 1 85 ? -2.828 12.379 6.508 1.00 92.56 85 ARG A O 1
ATOM 687 N N . THR A 1 86 ? -3.117 14.494 7.178 1.00 91.62 86 THR A N 1
ATOM 688 C CA . THR A 1 86 ? -1.785 14.970 6.773 1.00 91.62 86 THR A CA 1
ATOM 689 C C . THR A 1 86 ? -0.662 14.357 7.615 1.00 91.62 86 THR A C 1
ATOM 691 O O . THR A 1 86 ? 0.426 14.110 7.104 1.00 91.62 86 THR A O 1
ATOM 694 N N . MET A 1 87 ? -0.910 14.096 8.902 1.00 92.62 87 MET A N 1
ATOM 695 C CA . MET A 1 87 ? 0.103 13.569 9.821 1.00 92.62 87 MET A CA 1
ATOM 696 C C . MET A 1 87 ? 0.331 12.062 9.670 1.00 92.62 87 MET A C 1
ATOM 698 O O . MET A 1 87 ? 1.464 11.597 9.790 1.00 92.62 87 MET A O 1
ATOM 702 N N . HIS A 1 88 ? -0.735 11.289 9.454 1.00 93.00 88 HIS A N 1
ATOM 703 C CA . HIS A 1 88 ? -0.662 9.828 9.510 1.00 93.00 88 HIS A CA 1
ATOM 704 C C . HIS A 1 88 ? -0.539 9.161 8.142 1.00 93.00 88 HIS A C 1
ATOM 706 O O . HIS A 1 88 ? 0.053 8.086 8.052 1.00 93.00 88 HIS A O 1
ATOM 712 N N . PHE A 1 89 ? -1.081 9.762 7.083 1.00 95.69 89 PHE A N 1
ATOM 713 C CA . PHE A 1 89 ? -1.116 9.128 5.769 1.00 95.69 89 PHE A CA 1
ATOM 714 C C . PHE A 1 89 ? 0.059 9.576 4.910 1.00 95.69 89 PHE A C 1
ATOM 716 O O . PHE A 1 89 ? 0.422 10.751 4.859 1.00 95.69 89 PHE A O 1
ATOM 723 N N . ARG A 1 90 ? 0.666 8.613 4.221 1.00 93.25 90 ARG A N 1
ATOM 724 C CA . ARG A 1 90 ? 1.790 8.862 3.324 1.00 93.25 90 ARG A CA 1
ATOM 725 C C . ARG A 1 90 ? 1.287 9.368 1.973 1.00 93.25 90 ARG A C 1
ATOM 727 O O . ARG A 1 90 ? 0.251 8.888 1.505 1.00 93.25 90 ARG A O 1
ATOM 734 N N . PRO A 1 91 ? 2.027 10.276 1.313 1.00 93.50 91 PRO A N 1
ATOM 735 C CA . PRO A 1 91 ? 1.735 10.638 -0.066 1.00 93.50 91 PRO A CA 1
ATOM 736 C C . PRO A 1 91 ? 1.831 9.412 -0.982 1.00 93.50 91 PRO A C 1
ATOM 738 O O . PRO A 1 91 ? 2.512 8.428 -0.674 1.00 93.50 91 PRO A O 1
ATOM 741 N N . LEU A 1 92 ? 1.125 9.488 -2.105 1.00 92.94 92 LEU A N 1
ATOM 742 C CA . LEU A 1 92 ? 1.173 8.492 -3.166 1.00 92.94 92 LEU A CA 1
ATOM 743 C C . LEU A 1 92 ? 2.417 8.731 -4.038 1.00 92.94 92 LEU A C 1
ATOM 745 O O . LEU A 1 92 ? 3.098 9.748 -3.901 1.00 92.94 92 LEU A O 1
ATOM 749 N N . ALA A 1 93 ? 2.749 7.793 -4.925 1.00 89.50 93 ALA A N 1
ATOM 750 C CA . ALA A 1 93 ? 3.915 7.929 -5.799 1.00 89.50 93 ALA A CA 1
ATOM 751 C C . ALA A 1 93 ? 3.732 9.066 -6.816 1.00 89.50 93 ALA A C 1
ATOM 753 O O . ALA A 1 93 ? 4.710 9.704 -7.201 1.00 89.50 93 ALA A O 1
ATOM 754 N N . LEU A 1 94 ? 2.487 9.322 -7.231 1.00 86.00 94 LEU A N 1
ATOM 755 C CA . LEU A 1 94 ? 2.152 10.315 -8.257 1.00 86.00 94 LEU A CA 1
ATOM 756 C C . LEU A 1 94 ? 1.482 11.585 -7.709 1.00 86.00 94 LEU A C 1
ATOM 758 O O . LEU A 1 94 ? 1.439 12.596 -8.407 1.00 86.00 94 LEU A O 1
ATOM 762 N N . SER A 1 95 ? 0.940 11.559 -6.488 1.00 89.31 95 SER A N 1
ATOM 763 C CA . SER A 1 95 ? 0.141 12.665 -5.947 1.00 89.31 95 SER A CA 1
ATOM 764 C C . SER A 1 95 ? 0.114 12.701 -4.417 1.00 89.31 95 SER A C 1
ATOM 766 O O . SER A 1 95 ? 0.619 11.813 -3.731 1.00 89.31 95 SER A O 1
ATOM 768 N N . SER A 1 96 ? -0.536 13.720 -3.850 1.00 91.50 96 SER A N 1
ATOM 769 C CA . SER A 1 96 ? -0.917 13.703 -2.436 1.00 91.50 96 SER A CA 1
ATOM 770 C C . SER A 1 96 ? -1.900 12.567 -2.138 1.00 91.50 96 SER A C 1
ATOM 772 O O . SER A 1 96 ? -2.574 12.054 -3.036 1.00 91.50 96 SER A O 1
ATOM 774 N N . PHE A 1 97 ? -1.992 12.189 -0.862 1.00 94.25 97 PHE A N 1
ATOM 775 C CA . PHE A 1 97 ? -2.956 11.194 -0.409 1.00 94.25 97 PHE A CA 1
ATOM 776 C C . PHE A 1 97 ? -4.396 11.678 -0.609 1.00 94.25 97 PHE A C 1
ATOM 778 O O . PHE A 1 97 ? -4.743 12.796 -0.229 1.00 94.25 97 PHE A O 1
ATOM 785 N N . VAL A 1 98 ? -5.223 10.802 -1.175 1.00 94.06 98 VAL A N 1
ATOM 786 C CA . VAL A 1 98 ? -6.666 10.982 -1.346 1.00 94.06 98 VAL A CA 1
ATOM 787 C C . VAL A 1 98 ? -7.345 9.700 -0.849 1.00 94.06 98 VAL A C 1
ATOM 789 O O . VAL A 1 98 ? -6.935 8.623 -1.288 1.00 94.06 98 VAL A O 1
ATOM 792 N N . PRO A 1 99 ? -8.337 9.750 0.056 1.00 95.38 99 PRO A N 1
ATOM 793 C CA . PRO A 1 99 ? -8.940 8.545 0.640 1.00 95.38 99 PRO A CA 1
ATOM 794 C C . PRO A 1 99 ? -9.499 7.557 -0.391 1.00 95.38 99 PRO A C 1
ATOM 796 O O . PRO A 1 99 ? -9.333 6.349 -0.245 1.00 95.38 99 PRO A O 1
ATOM 799 N N . GLU A 1 100 ? -10.064 8.053 -1.487 1.00 95.12 100 GLU A N 1
ATOM 800 C CA . GLU A 1 100 ? -10.620 7.247 -2.579 1.00 95.12 100 GLU A CA 1
ATOM 801 C C . GLU A 1 100 ? -9.550 6.405 -3.294 1.00 95.12 100 GLU A C 1
ATOM 803 O O . GLU A 1 100 ? -9.862 5.362 -3.868 1.00 95.12 100 GLU A O 1
ATOM 808 N N . SER A 1 101 ? -8.270 6.793 -3.208 1.00 94.31 101 SER A N 1
ATOM 809 C CA . SER A 1 101 ? -7.159 6.011 -3.774 1.00 94.31 101 SER A CA 1
ATOM 810 C C . SER A 1 101 ? -7.013 4.625 -3.145 1.00 94.31 101 SER A C 1
ATOM 812 O O . SER A 1 101 ? -6.410 3.744 -3.752 1.00 94.31 101 SER A O 1
ATOM 814 N N . LEU A 1 102 ? -7.571 4.415 -1.949 1.00 95.31 102 LEU A N 1
ATOM 815 C CA . LEU A 1 102 ? -7.509 3.139 -1.244 1.00 95.31 102 LEU A CA 1
ATOM 816 C C . LEU A 1 102 ? -8.443 2.081 -1.833 1.00 95.31 102 LEU A C 1
ATOM 818 O O . LEU A 1 102 ? -8.272 0.911 -1.519 1.00 95.31 102 LEU A O 1
ATOM 822 N N . LEU A 1 103 ? -9.424 2.469 -2.652 1.00 94.62 103 LEU A N 1
ATOM 823 C CA . LEU A 1 103 ? -10.453 1.552 -3.146 1.00 94.62 103 LEU A CA 1
ATOM 824 C C . LEU A 1 103 ? -9.914 0.563 -4.178 1.00 94.62 103 LEU A C 1
ATOM 826 O O . LEU A 1 103 ? -10.362 -0.579 -4.211 1.00 94.62 103 LEU A O 1
ATOM 830 N N . HIS A 1 104 ? -8.959 0.991 -5.006 1.00 95.19 104 HIS A N 1
ATOM 831 C CA . HIS A 1 104 ? -8.540 0.251 -6.193 1.00 95.19 104 HIS A CA 1
ATOM 832 C C . HIS A 1 104 ? -7.024 0.230 -6.368 1.00 95.19 104 HIS A C 1
ATOM 834 O O . HIS A 1 104 ? -6.320 1.176 -5.999 1.00 95.19 104 HIS A O 1
ATOM 840 N N . THR A 1 105 ? -6.524 -0.825 -7.005 1.00 95.56 105 THR A N 1
ATOM 841 C CA . THR A 1 105 ? -5.129 -0.916 -7.424 1.00 95.56 105 THR A CA 1
ATOM 842 C C . THR A 1 105 ? -4.826 0.031 -8.587 1.00 95.56 105 THR A C 1
ATOM 844 O O . THR A 1 105 ? -5.689 0.292 -9.429 1.00 95.56 105 THR A O 1
ATOM 847 N N . PRO A 1 106 ? -3.594 0.556 -8.686 1.00 94.56 106 PRO A N 1
ATOM 848 C CA . PRO A 1 106 ? -3.229 1.481 -9.757 1.00 94.56 106 PRO A CA 1
ATOM 849 C C . PRO A 1 106 ? -3.100 0.813 -11.133 1.00 94.56 106 PRO A C 1
ATOM 851 O O . PRO A 1 106 ? -3.243 1.499 -12.139 1.00 94.56 106 PRO A O 1
ATOM 854 N N . LYS A 1 107 ? -2.832 -0.502 -11.194 1.00 94.19 107 LYS A N 1
ATOM 855 C CA . LYS A 1 107 ? -2.593 -1.221 -12.454 1.00 94.19 107 LYS A CA 1
ATOM 856 C C . LYS A 1 107 ? -3.872 -1.776 -13.070 1.00 94.19 107 LYS A C 1
ATOM 858 O O . LYS A 1 107 ? -4.167 -1.460 -14.218 1.00 94.19 107 LYS A O 1
ATOM 863 N N . SER A 1 108 ? -4.613 -2.617 -12.347 1.00 94.44 108 SER A N 1
ATOM 864 C CA . SER A 1 108 ? -5.824 -3.260 -12.887 1.00 94.44 108 SER A CA 1
ATOM 865 C C . SER A 1 108 ? -7.137 -2.623 -12.443 1.00 94.44 108 SER A C 1
ATOM 867 O O . SER A 1 108 ? -8.195 -3.054 -12.904 1.00 94.44 108 SER A O 1
ATOM 869 N N . TRP A 1 109 ? -7.089 -1.619 -11.560 1.00 94.56 109 TRP A N 1
ATOM 870 C CA . TRP A 1 109 ? -8.267 -0.986 -10.959 1.00 94.56 109 TRP A CA 1
ATOM 871 C C . TRP A 1 109 ? -9.160 -1.961 -10.173 1.00 94.56 109 TRP A C 1
ATOM 873 O O . TRP A 1 109 ? -10.355 -1.739 -9.963 1.00 94.56 109 TRP A O 1
ATOM 883 N N . ARG A 1 110 ? -8.586 -3.076 -9.718 1.00 95.50 110 ARG A N 1
ATOM 884 C CA . ARG A 1 110 ? -9.292 -4.072 -8.909 1.00 95.50 110 ARG A CA 1
ATOM 885 C C . ARG A 1 110 ? -9.290 -3.653 -7.442 1.00 95.50 110 ARG A C 1
ATOM 887 O O . ARG A 1 110 ? -8.349 -2.995 -7.008 1.00 95.50 110 ARG A O 1
ATOM 894 N N . PRO A 1 111 ? -10.324 -4.005 -6.667 1.00 95.19 111 PRO A N 1
ATOM 895 C CA . PRO A 1 111 ? -10.327 -3.716 -5.243 1.00 95.19 111 PRO A CA 1
ATOM 896 C C . PRO A 1 111 ? -9.276 -4.543 -4.502 1.00 95.19 111 PRO A C 1
ATOM 898 O O . PRO A 1 111 ? -9.020 -5.696 -4.859 1.00 95.19 111 PRO A O 1
ATOM 901 N N . TYR A 1 112 ? -8.701 -3.969 -3.445 1.00 94.62 112 TYR A N 1
ATOM 902 C CA . TYR A 1 112 ? -7.828 -4.714 -2.540 1.00 94.62 112 TYR A CA 1
ATOM 903 C C . TYR A 1 112 ? -8.614 -5.788 -1.796 1.00 94.62 112 TYR A C 1
ATOM 905 O O . TYR A 1 112 ? -9.752 -5.576 -1.367 1.00 94.62 112 TYR A O 1
ATOM 913 N N . PHE A 1 113 ? -7.982 -6.937 -1.594 1.00 94.69 113 PHE A N 1
ATOM 914 C CA . PHE A 1 113 ? -8.606 -8.033 -0.881 1.00 94.69 113 PHE A CA 1
ATOM 915 C C . PHE A 1 113 ? -8.354 -7.895 0.618 1.00 94.69 113 PHE A C 1
ATOM 917 O O . PHE A 1 113 ? -7.243 -8.117 1.092 1.00 94.69 113 PHE A O 1
ATOM 924 N N . LEU A 1 114 ? -9.391 -7.503 1.357 1.00 95.19 114 LEU A N 1
ATOM 925 C CA . LEU A 1 114 ? -9.348 -7.322 2.804 1.00 95.19 114 LEU A CA 1
ATOM 926 C C . LEU A 1 114 ? -10.100 -8.457 3.503 1.00 95.19 114 LEU A C 1
ATOM 928 O O . LEU A 1 114 ? -11.293 -8.652 3.285 1.00 95.19 114 LEU A O 1
ATOM 932 N N . GLN A 1 115 ? -9.410 -9.171 4.387 1.00 94.69 115 GLN A N 1
ATOM 933 C CA . GLN A 1 115 ? -10.004 -10.149 5.294 1.00 94.69 115 GLN A CA 1
ATOM 934 C C . GLN A 1 115 ? -9.675 -9.803 6.738 1.00 94.69 115 GLN A C 1
ATOM 936 O O . GLN A 1 115 ? -8.552 -9.409 7.041 1.00 94.69 115 GLN A O 1
ATOM 941 N N . VAL A 1 116 ? -10.633 -10.003 7.641 1.00 93.44 116 VAL A N 1
ATOM 942 C CA . VAL A 1 116 ? -10.478 -9.743 9.076 1.00 93.44 116 VAL A CA 1
ATOM 943 C C . VAL A 1 116 ? -10.927 -10.958 9.868 1.00 93.44 116 VAL A C 1
ATOM 945 O O . VAL A 1 116 ? -11.980 -11.530 9.595 1.00 93.44 116 VAL A O 1
ATOM 948 N N . VAL A 1 117 ? -10.148 -11.310 10.887 1.00 90.31 117 VAL A N 1
ATOM 949 C CA . VAL A 1 117 ? -10.482 -12.340 11.872 1.00 90.31 117 VAL A CA 1
ATOM 950 C C . VAL A 1 117 ? -10.463 -11.694 13.257 1.00 90.31 117 VAL A C 1
ATOM 952 O O . VAL A 1 117 ? -9.410 -11.291 13.753 1.00 90.31 117 VAL A O 1
ATOM 955 N N . ASP A 1 118 ? -11.648 -11.582 13.865 1.00 81.06 118 ASP A N 1
ATOM 956 C CA . ASP A 1 118 ? -11.867 -10.980 15.197 1.00 81.06 118 ASP A CA 1
ATOM 957 C C . ASP A 1 118 ? -12.329 -12.016 16.246 1.00 81.06 118 ASP A C 1
ATOM 959 O O . ASP A 1 118 ? -12.754 -11.675 17.343 1.00 81.06 118 ASP A O 1
ATOM 963 N N . THR A 1 119 ? -12.288 -13.309 15.913 1.00 79.44 119 THR A N 1
ATOM 964 C CA . THR A 1 119 ? -12.732 -14.398 16.806 1.00 79.44 119 THR A CA 1
ATOM 965 C C . THR A 1 119 ? -11.625 -14.917 17.725 1.00 79.44 119 THR A C 1
ATOM 967 O O . THR A 1 119 ? -11.873 -15.756 18.587 1.00 79.44 119 THR A O 1
ATOM 970 N N . THR A 1 120 ? -10.390 -14.464 17.524 1.00 75.31 120 THR A N 1
ATOM 971 C CA . THR A 1 120 ? -9.191 -14.892 18.252 1.00 75.31 120 THR A CA 1
ATOM 972 C C . THR A 1 120 ? -8.791 -13.866 19.312 1.00 75.31 120 THR A C 1
ATOM 974 O O . THR A 1 120 ? -9.139 -12.694 19.213 1.00 75.31 120 THR A O 1
ATOM 977 N N . ALA A 1 121 ? -8.007 -14.283 20.316 1.00 81.44 121 ALA A N 1
ATOM 978 C CA . ALA A 1 121 ? -7.487 -13.371 21.347 1.00 81.44 121 ALA A CA 1
ATOM 979 C C . ALA A 1 121 ? -6.656 -12.213 20.754 1.00 81.44 121 ALA A C 1
ATOM 981 O O . ALA A 1 121 ? -6.636 -11.111 21.295 1.00 81.44 121 ALA A O 1
ATOM 982 N N . ILE A 1 122 ? -6.001 -12.464 19.617 1.00 83.81 122 ILE A N 1
ATOM 983 C CA . ILE A 1 122 ? -5.299 -11.464 18.816 1.00 83.81 122 ILE A CA 1
ATOM 984 C C . ILE A 1 122 ? -6.151 -11.179 17.585 1.00 83.81 122 ILE A C 1
ATOM 986 O O . ILE A 1 122 ? -6.400 -12.085 16.790 1.00 83.81 122 ILE A O 1
ATOM 990 N N . LYS A 1 123 ? -6.582 -9.928 17.420 1.00 89.00 123 LYS A N 1
ATOM 991 C CA . LYS A 1 123 ? -7.311 -9.479 16.228 1.00 89.00 123 LYS A CA 1
ATOM 992 C C . LYS A 1 123 ? -6.356 -9.436 15.046 1.00 89.00 123 LYS A C 1
ATOM 994 O O . LYS A 1 123 ? -5.248 -8.909 15.174 1.00 89.00 123 LYS A O 1
ATOM 999 N N . LYS A 1 124 ? -6.782 -9.941 13.892 1.00 91.94 124 LYS A N 1
ATOM 1000 C CA . LYS A 1 124 ? -5.941 -10.021 12.692 1.00 91.94 124 LYS A CA 1
ATOM 1001 C C . LYS A 1 124 ? -6.672 -9.511 11.469 1.00 91.94 124 LYS A C 1
ATOM 1003 O O . LYS A 1 124 ? -7.896 -9.584 11.382 1.00 91.94 124 LYS A O 1
ATOM 1008 N N . TYR A 1 125 ? -5.894 -9.056 10.500 1.00 94.50 125 TYR A N 1
ATOM 1009 C CA . TYR A 1 125 ? -6.376 -8.807 9.156 1.00 94.50 125 TYR A CA 1
ATOM 1010 C C . TYR A 1 125 ? -5.288 -9.132 8.135 1.00 94.50 125 TYR A C 1
ATOM 1012 O O . TYR A 1 125 ? -4.104 -9.232 8.473 1.00 94.50 125 TYR A O 1
ATOM 1020 N N . LEU A 1 126 ? -5.720 -9.286 6.893 1.00 95.88 126 LEU A N 1
ATOM 1021 C CA . LEU A 1 126 ? -4.891 -9.426 5.711 1.00 95.88 126 LEU A CA 1
ATOM 1022 C C . LEU A 1 126 ? -5.416 -8.453 4.659 1.00 95.88 126 LEU A C 1
ATOM 1024 O O . LEU A 1 126 ? -6.613 -8.444 4.381 1.00 95.88 126 LEU A O 1
ATOM 1028 N N . VAL A 1 127 ? -4.521 -7.653 4.091 1.00 96.62 127 VAL A N 1
ATOM 1029 C CA . VAL A 1 127 ? -4.755 -6.873 2.873 1.00 96.62 127 VAL A CA 1
ATOM 1030 C C . VAL A 1 127 ? -3.839 -7.429 1.802 1.00 96.62 127 VAL A C 1
ATOM 1032 O O . VAL A 1 127 ? -2.624 -7.420 1.989 1.00 96.62 127 VAL A O 1
ATOM 1035 N N . ASP A 1 128 ? -4.403 -7.890 0.698 1.00 96.38 128 ASP A N 1
ATOM 1036 C CA . ASP A 1 128 ? -3.652 -8.436 -0.429 1.00 96.38 128 ASP A CA 1
ATOM 1037 C C . ASP A 1 128 ? -3.896 -7.624 -1.702 1.00 96.38 128 ASP A C 1
ATOM 1039 O O . ASP A 1 128 ? -5.010 -7.146 -1.959 1.00 96.38 128 ASP A O 1
ATOM 1043 N N . ASP A 1 129 ? -2.829 -7.437 -2.472 1.00 96.50 129 ASP A N 1
ATOM 1044 C CA . ASP A 1 129 ? -2.872 -6.752 -3.756 1.00 96.50 129 ASP A CA 1
ATOM 1045 C C . ASP A 1 129 ? -3.170 -7.754 -4.888 1.00 96.50 129 ASP A C 1
ATOM 1047 O O . ASP A 1 129 ? -2.327 -8.611 -5.173 1.00 96.50 129 ASP A O 1
ATOM 1051 N N . PRO A 1 130 ? -4.312 -7.636 -5.594 1.00 95.88 130 PRO A N 1
ATOM 1052 C CA . PRO A 1 130 ? -4.661 -8.538 -6.693 1.00 95.88 130 PRO A CA 1
ATOM 1053 C C . PRO A 1 130 ? -3.712 -8.463 -7.902 1.00 95.88 130 PRO A C 1
ATOM 1055 O O . PRO A 1 130 ? -3.751 -9.356 -8.750 1.00 95.88 130 PRO A O 1
ATOM 1058 N N . ASP A 1 131 ? -2.879 -7.424 -8.007 1.00 94.75 131 ASP A N 1
ATOM 1059 C CA . ASP A 1 131 ? -1.844 -7.269 -9.035 1.00 94.75 131 ASP A CA 1
ATOM 1060 C C . ASP A 1 131 ? -0.494 -7.886 -8.626 1.00 94.75 131 ASP A C 1
ATOM 1062 O O . ASP A 1 131 ? 0.450 -7.895 -9.420 1.00 94.75 131 ASP A O 1
ATOM 1066 N N . GLY A 1 132 ? -0.395 -8.438 -7.411 1.00 94.19 132 GLY A N 1
ATOM 1067 C CA . GLY A 1 132 ? 0.773 -9.183 -6.940 1.00 94.19 132 GLY A CA 1
ATOM 1068 C C . GLY A 1 132 ? 1.917 -8.321 -6.402 1.00 94.19 132 GLY A C 1
ATOM 1069 O O . GLY A 1 132 ? 3.052 -8.791 -6.320 1.00 94.19 132 GLY A O 1
ATOM 1070 N N . TYR A 1 133 ? 1.662 -7.064 -6.018 1.00 95.19 133 TYR A N 1
ATOM 1071 C CA . TYR A 1 133 ? 2.704 -6.181 -5.468 1.00 95.19 133 TYR A CA 1
ATOM 1072 C C . TYR A 1 133 ? 3.010 -6.388 -3.976 1.00 95.19 133 TYR A C 1
ATOM 1074 O O . TYR A 1 133 ? 3.985 -5.807 -3.466 1.00 95.19 133 TYR A O 1
ATOM 1082 N N . GLY A 1 134 ? 2.249 -7.264 -3.314 1.00 95.12 134 GLY A N 1
ATOM 1083 C CA . GLY A 1 134 ? 2.500 -7.771 -1.969 1.00 95.12 134 GLY A CA 1
ATOM 1084 C C . GLY A 1 134 ? 1.242 -7.826 -1.105 1.00 95.12 134 GLY A C 1
ATOM 1085 O O . GLY A 1 134 ? 0.136 -7.579 -1.573 1.00 95.12 134 GLY A O 1
ATOM 1086 N N . SER A 1 135 ? 1.446 -8.110 0.180 1.00 96.31 135 SER A N 1
ATOM 1087 C CA . SER A 1 135 ? 0.388 -8.190 1.186 1.00 96.31 135 SER A CA 1
ATOM 1088 C C . SER A 1 135 ? 0.798 -7.491 2.485 1.00 96.31 135 SER A C 1
ATOM 1090 O O . SER A 1 135 ? 1.984 -7.285 2.753 1.00 96.31 135 SER A O 1
ATOM 1092 N N . ILE A 1 136 ? -0.180 -7.094 3.299 1.00 96.06 136 ILE A N 1
ATOM 1093 C CA . ILE A 1 136 ? 0.025 -6.605 4.665 1.00 96.06 136 ILE A CA 1
ATOM 1094 C C . ILE A 1 136 ? -0.799 -7.444 5.630 1.00 96.06 136 ILE A C 1
ATOM 1096 O O . ILE A 1 136 ? -2.004 -7.613 5.443 1.00 96.06 136 ILE A O 1
ATOM 1100 N N . GLY A 1 137 ? -0.162 -7.880 6.713 1.00 93.50 137 GLY A N 1
ATOM 1101 C CA . GLY A 1 137 ? -0.805 -8.701 7.726 1.00 93.50 137 GLY A CA 1
ATOM 1102 C C . GLY A 1 137 ? -0.776 -10.187 7.382 1.00 93.50 137 GLY A C 1
ATOM 1103 O O . GLY A 1 137 ? -0.245 -10.620 6.361 1.00 93.50 137 GLY A O 1
ATOM 1104 N N . SER A 1 138 ? -1.337 -10.987 8.279 1.00 92.25 138 SER A N 1
ATOM 1105 C CA . SER A 1 138 ? -1.522 -12.420 8.089 1.00 92.25 138 SER A CA 1
ATOM 1106 C C . SER A 1 138 ? -2.680 -12.889 8.959 1.00 92.25 138 SER A C 1
ATOM 1108 O O . SER A 1 138 ? -2.878 -12.392 10.069 1.00 92.25 138 SER A O 1
ATOM 1110 N N . LEU A 1 139 ? -3.447 -13.856 8.456 1.00 90.62 139 LEU A N 1
ATOM 1111 C CA . LEU A 1 139 ? -4.505 -14.512 9.229 1.00 90.62 139 LEU A CA 1
ATOM 1112 C C . LEU A 1 139 ? -3.963 -15.696 10.041 1.00 90.62 139 LEU A C 1
ATOM 1114 O O . LEU A 1 139 ? -4.523 -16.049 11.079 1.00 90.62 139 LEU A O 1
ATOM 1118 N N . THR A 1 140 ? -2.856 -16.290 9.595 1.00 88.25 140 THR A N 1
ATOM 1119 C CA . THR A 1 140 ? -2.281 -17.508 10.177 1.00 88.25 140 THR A CA 1
ATOM 1120 C C . THR A 1 140 ? -1.115 -17.226 11.119 1.00 88.25 140 THR A C 1
ATOM 1122 O O . THR A 1 140 ? -0.942 -17.965 12.081 1.00 88.25 140 THR A O 1
ATOM 1125 N N . ASP A 1 141 ? -0.351 -16.156 10.884 1.00 89.06 141 ASP A N 1
ATOM 1126 C CA . ASP A 1 141 ? 0.884 -15.843 11.613 1.00 89.06 141 ASP A CA 1
ATOM 1127 C C . ASP A 1 141 ? 0.744 -14.570 12.462 1.00 89.06 141 ASP A C 1
ATOM 1129 O O . ASP A 1 141 ? 0.628 -13.457 11.941 1.00 89.06 141 ASP A O 1
ATOM 1133 N N . ASP A 1 142 ? 0.793 -14.743 13.783 1.00 87.56 142 ASP A N 1
ATOM 1134 C CA . ASP A 1 142 ? 0.674 -13.670 14.778 1.00 87.56 142 ASP A CA 1
ATOM 1135 C C . ASP A 1 142 ? 1.836 -12.672 14.703 1.00 87.56 142 ASP A C 1
ATOM 1137 O O . ASP A 1 142 ? 1.671 -11.490 15.006 1.00 87.56 142 ASP A O 1
ATOM 1141 N N . SER A 1 143 ? 3.017 -13.118 14.267 1.00 86.81 143 SER A N 1
ATOM 1142 C CA . SER A 1 143 ? 4.214 -12.278 14.186 1.00 86.81 143 SER A CA 1
ATOM 1143 C C . SER A 1 143 ? 4.190 -11.312 13.000 1.00 86.81 143 SER A C 1
ATOM 1145 O O . SER A 1 143 ? 4.969 -10.352 12.968 1.00 86.81 143 SER A O 1
ATOM 1147 N N . ARG A 1 144 ? 3.302 -11.558 12.027 1.00 87.88 144 ARG A N 1
ATOM 1148 C CA . ARG A 1 144 ? 3.164 -10.789 10.781 1.00 87.88 144 ARG A CA 1
ATOM 1149 C C . ARG A 1 144 ? 1.975 -9.837 10.780 1.00 87.88 144 ARG A C 1
ATOM 1151 O O . ARG A 1 144 ? 1.717 -9.185 9.770 1.00 87.88 144 ARG A O 1
ATOM 1158 N N . VAL A 1 145 ? 1.274 -9.695 11.901 1.00 87.94 145 VAL A N 1
ATOM 1159 C CA . VAL A 1 145 ? 0.208 -8.696 12.040 1.00 87.94 145 VAL A CA 1
ATOM 1160 C C . VAL A 1 145 ? 0.785 -7.297 11.781 1.00 87.94 145 VAL A C 1
ATOM 1162 O O . VAL A 1 145 ? 1.830 -6.939 12.317 1.00 87.94 145 VAL A O 1
ATOM 1165 N N . ASN A 1 146 ? 0.116 -6.506 10.932 1.00 90.25 146 ASN A N 1
ATOM 1166 C CA . ASN A 1 146 ? 0.548 -5.167 10.496 1.00 90.25 146 ASN A CA 1
ATOM 1167 C C . ASN A 1 146 ? 1.892 -5.085 9.738 1.00 90.25 146 ASN A C 1
ATOM 1169 O O . ASN A 1 146 ? 2.333 -3.977 9.418 1.00 90.25 146 ASN A O 1
ATOM 1173 N N . LYS A 1 147 ? 2.544 -6.206 9.413 1.00 94.38 147 LYS A N 1
ATOM 1174 C CA . LYS A 1 147 ? 3.796 -6.201 8.642 1.00 94.38 147 LYS A CA 1
ATOM 1175 C C . LYS A 1 147 ? 3.515 -6.283 7.154 1.00 94.38 147 LYS A C 1
ATOM 1177 O O . LYS A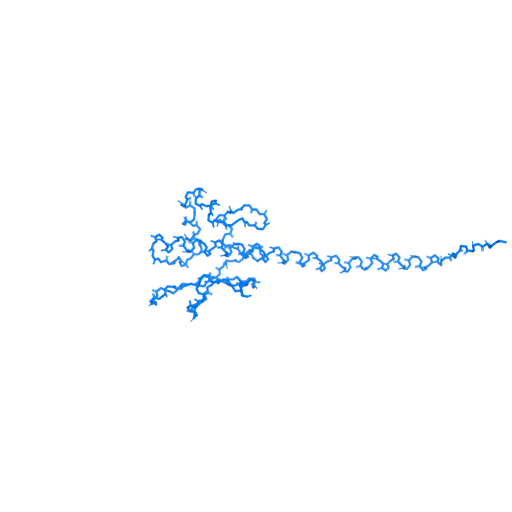 1 147 ? 2.662 -7.066 6.737 1.00 94.38 147 LYS A O 1
ATOM 1182 N N . ALA A 1 148 ? 4.232 -5.491 6.364 1.00 95.06 148 ALA A N 1
ATOM 1183 C CA . ALA A 1 148 ? 4.186 -5.631 4.918 1.00 95.06 148 ALA A CA 1
ATOM 1184 C C . ALA A 1 148 ? 5.114 -6.754 4.451 1.00 95.06 148 ALA A C 1
ATOM 1186 O O . ALA A 1 148 ? 6.209 -6.927 4.982 1.00 95.06 148 ALA A O 1
ATOM 1187 N N . SER A 1 149 ? 4.705 -7.495 3.423 1.00 93.75 149 SER A N 1
ATOM 1188 C CA . SER A 1 149 ? 5.473 -8.621 2.880 1.00 93.75 149 SER A CA 1
ATOM 1189 C C . SER A 1 149 ? 6.804 -8.218 2.239 1.00 93.75 149 SER A C 1
ATOM 1191 O O . SER A 1 149 ? 7.634 -9.074 1.966 1.00 93.75 149 SER A O 1
ATOM 1193 N N . TRP A 1 150 ? 7.006 -6.923 1.986 1.00 92.56 150 TRP A N 1
ATOM 1194 C CA . TRP A 1 150 ? 8.209 -6.352 1.376 1.00 92.56 150 TRP A CA 1
ATOM 1195 C C . TRP A 1 150 ? 9.090 -5.566 2.359 1.00 92.56 150 TRP A C 1
ATOM 1197 O O . TRP A 1 150 ? 10.014 -4.886 1.920 1.00 92.56 150 TRP A O 1
ATOM 1207 N N . GLU A 1 151 ? 8.766 -5.584 3.654 1.00 86.56 151 GLU A N 1
ATOM 1208 C CA . GLU A 1 151 ? 9.571 -4.976 4.728 1.00 86.56 151 GLU A CA 1
ATOM 1209 C C . GLU A 1 151 ? 10.551 -5.997 5.368 1.00 86.56 151 GLU A C 1
ATOM 1211 O O . GLU A 1 151 ? 11.197 -5.660 6.358 1.00 86.56 151 GLU A O 1
ATOM 1216 N N . GLU A 1 152 ? 10.656 -7.218 4.815 1.00 61.50 152 GLU A N 1
ATOM 1217 C CA . GLU A 1 152 ? 11.535 -8.324 5.260 1.00 61.50 152 GLU A CA 1
ATOM 1218 C C . GLU A 1 152 ? 12.883 -8.370 4.521 1.00 61.50 152 GLU A C 1
ATOM 1220 O O . GLU A 1 152 ? 12.907 -8.102 3.295 1.00 61.50 152 GLU A O 1
#